Protein AF-A0A948UKQ9-F1 (afdb_monomer)

Sequence (69 aa):
MEKNLKIIFFIALGVSYLAGYFIHKHHAVFFYHHIPSIEFYFGIIFTVFLIFIKYTIAFFNERKEDFYE

Mean predicted aligned error: 8.56 Å

Foldseek 3Di:
DVVVVVVVVVVVLVVLQVCQQPVQDPDDVDDQSRDRSSVSVVVVVVVVVVVVVVVVVVVVVVVVVVVVD

Structure (mmCIF, N/CA/C/O backbone):
data_AF-A0A948UKQ9-F1
#
_entry.id   AF-A0A948UKQ9-F1
#
loop_
_atom_site.group_PDB
_atom_site.id
_atom_site.type_symbol
_atom_site.label_atom_id
_atom_site.label_alt_id
_atom_site.label_comp_id
_atom_site.label_asym_id
_atom_site.label_entity_id
_atom_site.label_seq_id
_atom_site.pdbx_PDB_ins_code
_atom_site.Cartn_x
_atom_site.Cartn_y
_atom_site.Cartn_z
_atom_site.occupancy
_atom_site.B_iso_or_equiv
_atom_site.auth_seq_id
_atom_site.auth_comp_id
_atom_site.auth_asym_id
_atom_site.auth_atom_id
_atom_site.pdbx_PDB_model_num
ATOM 1 N N . MET A 1 1 ? -19.859 7.199 -2.183 1.00 60.97 1 MET A N 1
ATOM 2 C CA . MET A 1 1 ? -18.504 7.720 -1.889 1.00 60.97 1 MET A CA 1
ATOM 3 C C . MET A 1 1 ? -17.438 6.628 -1.985 1.00 60.97 1 MET A C 1
ATOM 5 O O . MET A 1 1 ? -16.463 6.805 -2.703 1.00 60.97 1 MET A O 1
ATOM 9 N N . GLU A 1 2 ? -17.653 5.465 -1.366 1.00 74.44 2 GLU A N 1
ATOM 10 C CA . GLU A 1 2 ? -16.666 4.372 -1.312 1.00 74.44 2 GLU A CA 1
ATOM 11 C C . GLU A 1 2 ? -16.226 3.802 -2.671 1.00 74.44 2 GLU A C 1
ATOM 13 O O . GLU A 1 2 ? -15.046 3.530 -2.866 1.00 74.44 2 GLU A O 1
ATOM 18 N N . LYS A 1 3 ? -17.144 3.639 -3.636 1.00 83.06 3 LYS A N 1
ATOM 19 C CA . LYS A 1 3 ? -16.812 3.079 -4.961 1.00 83.06 3 LYS A CA 1
ATOM 20 C C . LYS A 1 3 ? -15.811 3.953 -5.726 1.00 83.06 3 LYS A C 1
ATOM 22 O O . LYS A 1 3 ? -14.857 3.432 -6.291 1.00 83.06 3 LYS A O 1
ATOM 27 N N . ASN A 1 4 ? -15.998 5.273 -5.693 1.00 89.75 4 ASN A N 1
ATOM 28 C CA . ASN A 1 4 ? -15.105 6.218 -6.367 1.00 89.75 4 ASN A CA 1
ATOM 29 C C . ASN A 1 4 ? -13.733 6.248 -5.686 1.00 89.75 4 ASN A C 1
ATOM 31 O O . ASN A 1 4 ? -12.716 6.253 -6.370 1.00 89.75 4 ASN A O 1
ATOM 35 N N . LEU A 1 5 ? -13.703 6.183 -4.350 1.00 89.19 5 LEU A N 1
ATOM 36 C CA . LEU A 1 5 ? -12.459 6.127 -3.584 1.00 89.19 5 LEU A CA 1
ATOM 37 C C . LEU A 1 5 ? -11.647 4.863 -3.902 1.00 89.19 5 LEU A C 1
ATOM 39 O O . LEU A 1 5 ? -10.441 4.948 -4.111 1.00 89.19 5 LEU A O 1
ATOM 43 N N . LYS A 1 6 ? -12.313 3.704 -4.008 1.00 86.94 6 LYS A N 1
ATOM 44 C CA . LYS A 1 6 ? -11.674 2.441 -4.414 1.00 86.94 6 LYS A CA 1
ATOM 45 C C . LYS A 1 6 ? -11.073 2.543 -5.813 1.00 86.94 6 LYS A C 1
ATOM 47 O O . LYS A 1 6 ? -9.934 2.141 -6.011 1.00 86.94 6 LYS A O 1
ATOM 52 N N . ILE A 1 7 ? -11.813 3.105 -6.770 1.00 93.38 7 ILE A N 1
ATOM 53 C CA . ILE A 1 7 ? -11.324 3.285 -8.146 1.00 93.38 7 ILE A CA 1
ATOM 54 C C . ILE A 1 7 ? -10.089 4.190 -8.163 1.00 93.38 7 ILE A C 1
ATOM 56 O O . ILE A 1 7 ? -9.073 3.815 -8.738 1.00 93.38 7 ILE A O 1
ATOM 60 N N . ILE A 1 8 ? -10.148 5.342 -7.489 1.00 93.31 8 ILE A N 1
ATOM 61 C CA . ILE A 1 8 ? -9.017 6.276 -7.398 1.00 93.31 8 ILE A CA 1
ATOM 62 C C . ILE A 1 8 ? -7.805 5.597 -6.75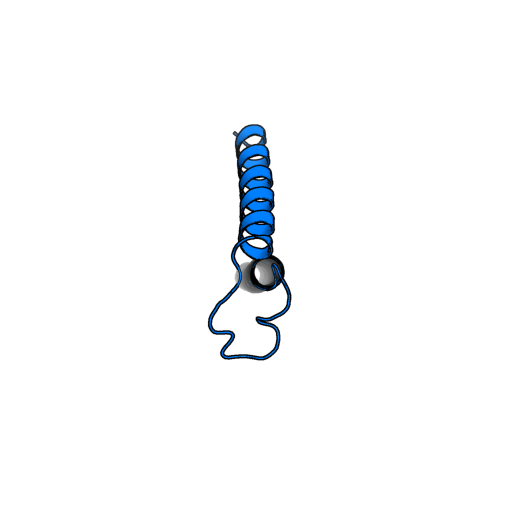4 1.00 93.31 8 ILE A C 1
ATOM 64 O O . ILE A 1 8 ? -6.692 5.744 -7.249 1.00 93.31 8 ILE A O 1
ATOM 68 N N . PHE A 1 9 ? -8.017 4.811 -5.698 1.00 88.81 9 PHE A N 1
ATOM 69 C CA . PHE A 1 9 ? -6.952 4.065 -5.036 1.00 88.81 9 PHE A CA 1
ATOM 70 C C . PHE A 1 9 ? -6.282 3.052 -5.973 1.00 88.81 9 PHE A C 1
ATOM 72 O O . PHE A 1 9 ? -5.057 3.024 -6.067 1.00 88.81 9 PHE A O 1
ATOM 79 N N . PHE A 1 10 ? -7.061 2.264 -6.720 1.00 92.06 10 PHE A N 1
ATOM 80 C CA . PHE A 1 10 ? -6.498 1.312 -7.682 1.00 92.06 10 PHE A CA 1
ATOM 81 C C . PHE A 1 10 ? -5.770 2.001 -8.838 1.00 92.06 10 PHE A C 1
ATOM 83 O O . PHE A 1 10 ? -4.716 1.526 -9.258 1.00 92.06 10 PHE A O 1
ATOM 90 N N . ILE A 1 11 ? -6.280 3.139 -9.315 1.00 94.56 11 ILE A N 1
ATOM 91 C CA . ILE A 1 11 ? -5.587 3.955 -10.319 1.00 94.56 11 ILE A CA 1
ATOM 92 C C . ILE A 1 11 ? -4.256 4.462 -9.754 1.00 94.56 11 ILE A C 1
ATOM 94 O O . ILE A 1 11 ? -3.225 4.307 -10.402 1.00 94.56 11 ILE A O 1
ATOM 98 N N . ALA A 1 12 ? -4.251 5.011 -8.537 1.00 90.12 12 ALA A N 1
ATOM 99 C CA . ALA A 1 12 ? -3.040 5.506 -7.890 1.00 90.12 12 ALA A CA 1
ATOM 100 C C . ALA A 1 12 ? -2.001 4.393 -7.672 1.00 90.12 12 ALA A C 1
ATOM 102 O O . ALA A 1 12 ? -0.814 4.614 -7.918 1.00 90.12 12 ALA A O 1
ATOM 103 N N . LEU A 1 13 ? -2.435 3.188 -7.278 1.00 90.75 13 LEU A N 1
ATOM 104 C CA . LEU A 1 13 ? -1.561 2.014 -7.185 1.00 90.75 13 LEU A CA 1
ATOM 105 C C . LEU A 1 13 ? -0.950 1.657 -8.543 1.00 90.75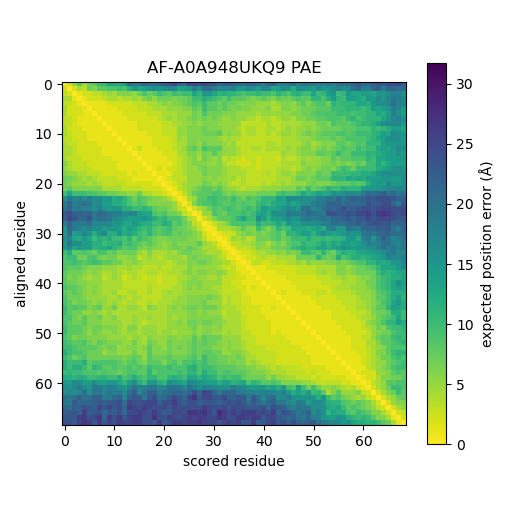 13 LEU A C 1
ATOM 107 O O . LEU A 1 13 ? 0.266 1.494 -8.636 1.00 90.75 13 LEU A O 1
ATOM 111 N N . GLY A 1 14 ? -1.771 1.576 -9.594 1.00 92.06 14 GLY A N 1
ATOM 112 C CA . GLY A 1 14 ? -1.302 1.271 -10.946 1.00 92.06 14 GLY A CA 1
ATOM 113 C C . GLY A 1 14 ? -0.288 2.298 -11.451 1.00 92.06 14 GLY A C 1
ATOM 114 O O . GLY A 1 14 ? 0.787 1.926 -11.915 1.00 92.06 14 GLY A O 1
ATOM 115 N N . VAL A 1 15 ? -0.583 3.590 -11.290 1.00 92.12 15 VAL A N 1
ATOM 116 C CA . VAL A 1 15 ? 0.319 4.686 -11.679 1.00 92.12 15 VAL A CA 1
ATOM 117 C C . VAL A 1 15 ? 1.633 4.622 -10.901 1.00 92.12 15 VAL A C 1
ATOM 119 O O . VAL A 1 15 ? 2.692 4.776 -11.500 1.00 92.12 15 VAL A O 1
ATOM 122 N N . SER A 1 16 ? 1.587 4.348 -9.595 1.00 88.38 16 SER A N 1
ATOM 123 C CA . SER A 1 16 ? 2.784 4.275 -8.744 1.00 88.38 16 SER A CA 1
ATOM 124 C C . SER A 1 16 ? 3.687 3.097 -9.114 1.00 88.38 16 SER A C 1
ATOM 126 O O . SER A 1 16 ? 4.907 3.248 -9.166 1.00 88.38 16 SER A O 1
ATOM 128 N N . TYR A 1 17 ? 3.094 1.940 -9.417 1.00 89.12 17 TYR A N 1
ATOM 129 C CA . TYR A 1 17 ? 3.828 0.776 -9.909 1.00 89.12 17 TYR A CA 1
ATOM 130 C C . TYR A 1 17 ? 4.479 1.060 -11.269 1.00 89.12 17 TYR A C 1
ATOM 132 O O . TYR A 1 17 ? 5.681 0.877 -11.438 1.00 89.12 17 TYR A O 1
ATOM 140 N N . LEU A 1 18 ? 3.714 1.588 -12.230 1.00 91.12 18 LEU A N 1
ATOM 141 C CA . LEU A 1 18 ? 4.246 1.914 -13.556 1.00 91.12 18 LEU A CA 1
ATOM 142 C C . LEU A 1 18 ? 5.342 2.986 -13.474 1.00 91.12 18 LEU A C 1
ATOM 144 O O . LEU A 1 18 ? 6.383 2.842 -14.111 1.00 91.12 18 LEU A O 1
ATOM 148 N N . ALA A 1 19 ? 5.163 4.020 -12.651 1.00 86.94 19 ALA A N 1
ATOM 149 C CA . ALA A 1 19 ? 6.177 5.046 -12.430 1.00 86.94 19 ALA A CA 1
ATOM 150 C C . ALA A 1 19 ? 7.485 4.439 -11.900 1.00 86.94 19 ALA A C 1
ATOM 152 O O . ALA A 1 19 ? 8.546 4.717 -12.450 1.00 86.94 19 ALA A O 1
ATOM 153 N N . GLY A 1 20 ? 7.416 3.554 -10.903 1.00 83.56 20 GLY A N 1
ATOM 154 C CA . GLY A 1 20 ? 8.597 2.876 -10.362 1.00 83.56 20 GLY A CA 1
ATOM 155 C C . GLY A 1 20 ? 9.264 1.888 -11.329 1.00 83.56 20 GLY A C 1
ATOM 156 O O . GLY A 1 20 ? 10.437 1.564 -11.150 1.00 83.56 20 GLY A O 1
ATOM 157 N N . TYR A 1 21 ? 8.544 1.403 -12.343 1.00 85.06 21 TYR A N 1
ATOM 158 C CA . TYR A 1 21 ? 9.088 0.524 -13.381 1.00 85.06 21 TYR A CA 1
ATOM 159 C C . TYR A 1 21 ? 9.756 1.302 -14.525 1.00 85.06 21 TYR A C 1
ATOM 161 O O . TYR A 1 21 ? 10.854 0.954 -14.958 1.00 85.06 21 TYR A O 1
ATOM 169 N N . PHE A 1 22 ? 9.110 2.365 -15.015 1.00 85.75 22 PHE A N 1
ATOM 170 C CA . PHE A 1 22 ? 9.597 3.132 -16.167 1.00 85.75 22 PHE A CA 1
ATOM 171 C C . PHE A 1 22 ? 10.628 4.201 -15.789 1.00 85.75 22 PHE A C 1
ATOM 173 O O . PHE A 1 22 ? 11.529 4.487 -16.581 1.00 85.75 22 PHE A O 1
ATOM 180 N N . ILE A 1 23 ? 10.542 4.780 -14.590 1.00 81.00 23 ILE A N 1
ATOM 181 C CA . ILE A 1 23 ? 11.465 5.826 -14.144 1.00 81.00 23 ILE A CA 1
ATOM 182 C C . ILE A 1 23 ? 12.712 5.158 -13.565 1.00 81.00 23 ILE A C 1
ATOM 184 O O . ILE A 1 23 ? 12.779 4.809 -12.387 1.00 81.00 23 ILE A O 1
ATOM 188 N N . HIS A 1 24 ? 13.720 4.971 -14.416 1.00 67.69 24 HIS A N 1
ATOM 189 C CA . HIS A 1 24 ? 15.011 4.446 -13.985 1.00 67.69 24 HIS A CA 1
ATOM 190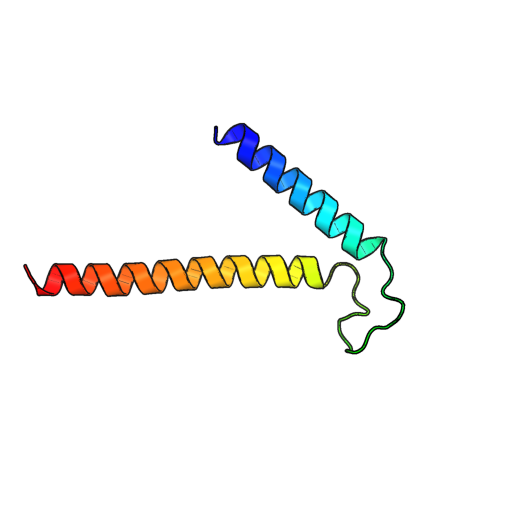 C C . HIS A 1 24 ? 15.725 5.449 -13.083 1.00 67.69 24 HIS A C 1
ATOM 192 O O . HIS A 1 24 ? 15.966 6.602 -13.448 1.00 67.69 24 HIS A O 1
ATOM 198 N N . LYS A 1 25 ? 16.115 4.988 -11.896 1.00 70.00 25 LYS A N 1
ATOM 199 C CA . LYS A 1 25 ? 16.899 5.794 -10.967 1.00 70.00 25 LYS A CA 1
ATOM 200 C C . LYS A 1 25 ? 18.335 5.891 -11.457 1.00 70.00 25 LYS A C 1
ATOM 202 O O . LYS A 1 25 ? 19.100 4.940 -11.349 1.00 70.00 25 LYS A O 1
ATOM 207 N N . HIS A 1 26 ? 18.708 7.065 -11.954 1.00 64.44 26 HIS A N 1
ATOM 208 C CA 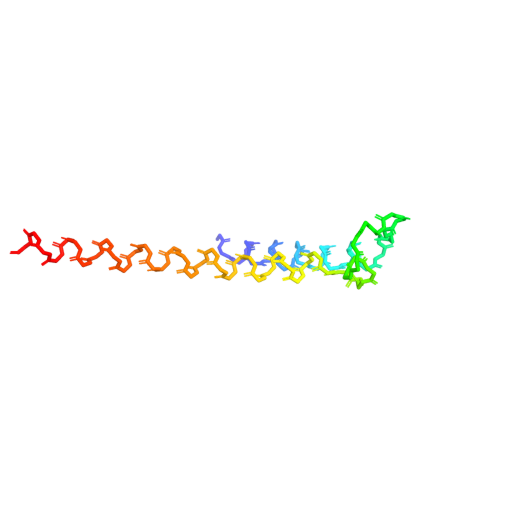. HIS A 1 26 ? 20.054 7.316 -12.472 1.00 64.44 26 HIS A CA 1
ATOM 209 C C . HIS A 1 26 ? 21.138 7.255 -11.372 1.00 64.44 26 HIS A C 1
ATOM 211 O O . HIS A 1 26 ? 22.302 6.991 -11.664 1.00 64.44 26 HIS A O 1
ATOM 217 N N . HIS A 1 27 ? 20.762 7.459 -10.099 1.00 65.19 27 HIS A N 1
ATOM 218 C CA . HIS A 1 27 ? 21.650 7.418 -8.928 1.00 65.19 27 HIS A CA 1
ATOM 219 C C . HIS A 1 27 ? 21.039 6.576 -7.798 1.00 65.19 27 HIS A C 1
ATOM 221 O O . HIS A 1 27 ? 20.441 7.089 -6.852 1.00 65.19 27 HIS A O 1
ATOM 227 N N . ALA A 1 28 ? 21.174 5.255 -7.900 1.00 67.44 28 ALA A N 1
ATOM 228 C CA . ALA A 1 28 ? 20.850 4.344 -6.809 1.00 67.44 28 ALA A CA 1
ATOM 229 C C . ALA A 1 28 ? 21.926 4.450 -5.708 1.00 67.44 28 ALA A C 1
ATOM 231 O O . ALA A 1 28 ? 22.982 3.835 -5.810 1.00 67.44 28 ALA A O 1
ATOM 232 N N . VAL A 1 29 ? 21.673 5.259 -4.670 1.00 70.81 29 VAL A N 1
ATOM 233 C CA . VAL A 1 29 ? 22.577 5.414 -3.504 1.00 70.81 29 VAL A CA 1
ATOM 234 C C . VAL A 1 29 ? 22.694 4.115 -2.706 1.00 70.81 29 VAL A C 1
ATOM 236 O O . VAL A 1 29 ? 23.737 3.807 -2.137 1.00 70.81 29 VAL A O 1
ATOM 239 N N . PHE A 1 30 ? 21.618 3.339 -2.675 1.00 73.56 30 PHE A N 1
ATOM 240 C CA . PHE A 1 30 ? 21.573 2.066 -1.982 1.00 73.56 30 PHE A CA 1
ATOM 241 C C . PHE A 1 30 ? 21.580 0.916 -2.987 1.00 73.56 30 PHE A C 1
ATOM 243 O O . PHE A 1 30 ? 21.153 1.076 -4.137 1.00 73.56 30 PHE A O 1
ATOM 250 N N . PHE A 1 31 ? 21.943 -0.288 -2.514 1.00 72.69 31 PHE A N 1
ATOM 251 C CA . PHE A 1 31 ? 21.457 -1.511 -3.161 1.00 72.69 31 PHE A CA 1
ATOM 252 C C . PHE A 1 31 ? 19.905 -1.505 -3.110 1.00 72.69 31 PHE A C 1
ATOM 254 O O . PHE A 1 31 ? 19.363 -0.508 -2.709 1.00 72.69 31 PHE A O 1
ATOM 261 N N . TYR A 1 32 ? 19.085 -2.475 -3.472 1.00 71.25 32 TYR A N 1
ATOM 262 C CA . TYR A 1 32 ? 17.599 -2.362 -3.423 1.00 71.25 32 TYR A CA 1
ATOM 263 C C . TYR A 1 32 ? 16.949 -1.287 -4.334 1.00 71.25 32 TYR A C 1
ATOM 265 O O . TYR A 1 32 ? 15.905 -1.567 -4.905 1.00 71.25 32 TYR A O 1
ATOM 273 N N . HIS A 1 33 ? 17.554 -0.120 -4.583 1.00 74.50 33 HIS A N 1
ATOM 274 C CA . HIS A 1 33 ? 17.114 0.907 -5.538 1.00 74.50 33 HIS A CA 1
ATOM 275 C C . HIS A 1 33 ? 17.233 0.467 -7.005 1.00 74.50 33 HIS A C 1
ATOM 277 O O . HIS A 1 33 ? 16.681 1.121 -7.883 1.00 74.50 33 HIS A O 1
ATOM 283 N N . HIS A 1 34 ? 1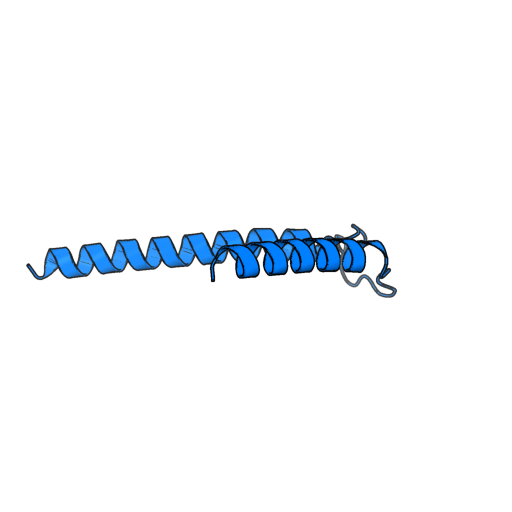7.952 -0.625 -7.264 1.00 73.81 34 HIS A N 1
ATOM 284 C CA . HIS A 1 34 ? 18.007 -1.293 -8.566 1.00 73.81 34 HIS A CA 1
ATOM 285 C C . HIS A 1 34 ? 16.795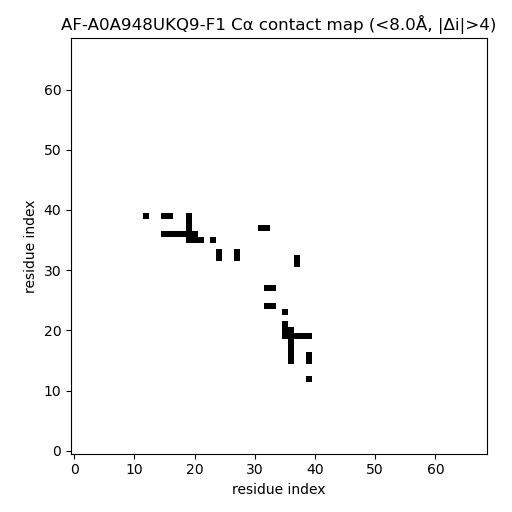 -2.186 -8.843 1.00 73.81 34 HIS A C 1
ATOM 287 O O . HIS A 1 34 ? 16.597 -2.595 -9.984 1.00 73.81 34 HIS A O 1
ATOM 293 N N . ILE A 1 35 ? 15.991 -2.504 -7.826 1.00 80.19 35 ILE A N 1
ATOM 294 C CA . ILE A 1 35 ? 14.750 -3.241 -8.036 1.00 80.19 35 ILE A CA 1
ATOM 295 C C . ILE A 1 35 ? 13.707 -2.233 -8.539 1.00 80.19 35 ILE A C 1
ATOM 297 O O . ILE A 1 35 ? 13.419 -1.261 -7.833 1.00 80.19 35 ILE A O 1
ATOM 301 N N . PRO A 1 36 ? 13.134 -2.430 -9.739 1.00 81.50 36 PRO A N 1
ATOM 302 C CA . PRO A 1 36 ? 12.086 -1.551 -10.232 1.00 81.50 36 PRO A CA 1
ATOM 303 C C . PRO A 1 36 ? 10.877 -1.614 -9.297 1.00 81.50 36 PRO A C 1
ATOM 305 O O . PRO A 1 36 ? 10.511 -2.679 -8.798 1.00 81.50 36 PRO A O 1
ATOM 308 N N . SER A 1 37 ? 10.228 -0.472 -9.084 1.00 84.25 37 SER A N 1
ATOM 309 C CA . SER A 1 37 ? 9.052 -0.347 -8.209 1.00 84.25 37 SER A CA 1
ATOM 310 C C . SER A 1 37 ? 9.297 -0.690 -6.734 1.00 84.25 37 SER A C 1
ATOM 312 O O . SE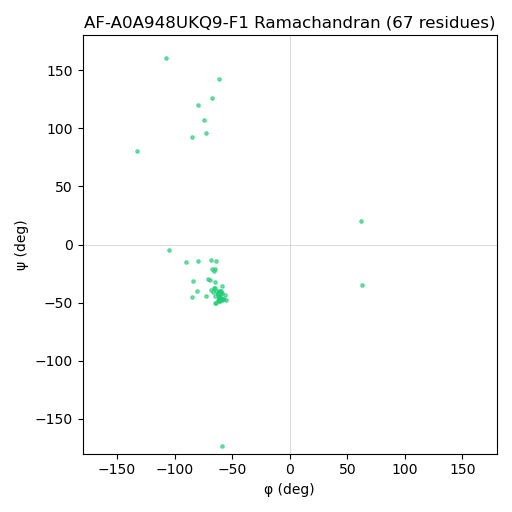R A 1 37 ? 8.343 -0.961 -6.005 1.00 84.25 37 SER A O 1
ATOM 314 N N . ILE A 1 38 ? 10.541 -0.669 -6.248 1.00 85.69 38 ILE A N 1
ATOM 315 C CA . ILE A 1 38 ? 10.839 -1.014 -4.851 1.00 85.69 38 ILE A CA 1
ATOM 316 C C . ILE A 1 38 ? 10.102 -0.107 -3.852 1.00 85.69 38 ILE A C 1
ATOM 318 O O . ILE A 1 38 ? 9.615 -0.573 -2.823 1.00 85.69 38 ILE A O 1
ATOM 322 N N . GLU A 1 39 ? 9.933 1.174 -4.172 1.00 84.75 39 GLU A N 1
ATOM 323 C CA . GLU A 1 39 ? 9.240 2.135 -3.309 1.00 84.75 39 GLU A CA 1
ATOM 324 C C . GLU A 1 39 ? 7.741 1.897 -3.245 1.00 84.75 39 GLU A C 1
ATOM 326 O O . GLU A 1 39 ? 7.128 2.171 -2.218 1.00 84.75 39 GLU A O 1
ATOM 331 N N . PHE A 1 40 ? 7.155 1.355 -4.313 1.00 88.25 40 PHE A N 1
ATOM 332 C CA . PHE A 1 40 ? 5.762 0.930 -4.302 1.00 88.25 40 PHE A CA 1
ATOM 333 C C . PHE A 1 40 ? 5.554 -0.166 -3.250 1.00 88.25 40 PHE A C 1
ATOM 335 O O . PHE A 1 40 ? 4.651 -0.063 -2.418 1.00 88.25 40 PHE A O 1
ATOM 342 N N . TYR A 1 41 ? 6.436 -1.170 -3.214 1.00 88.00 41 TYR A N 1
ATOM 343 C CA . TYR A 1 41 ? 6.373 -2.234 -2.209 1.00 88.00 41 TYR A CA 1
ATOM 344 C C . TYR A 1 41 ? 6.621 -1.707 -0.793 1.00 88.00 41 TYR A C 1
ATOM 346 O O . TYR A 1 41 ? 5.860 -2.036 0.117 1.00 88.00 41 TYR A O 1
ATOM 354 N N . PHE A 1 42 ? 7.624 -0.843 -0.598 1.00 89.06 42 PHE A N 1
ATOM 355 C CA . PHE A 1 42 ? 7.855 -0.203 0.702 1.00 89.06 42 PHE A CA 1
ATOM 356 C C . PHE A 1 42 ? 6.664 0.648 1.149 1.00 89.06 42 PHE A C 1
ATOM 358 O O . PHE A 1 42 ? 6.290 0.591 2.319 1.00 89.06 42 PHE A O 1
ATOM 365 N N . GLY A 1 43 ? 6.025 1.381 0.236 1.00 88.44 43 GLY A N 1
ATOM 366 C CA . GLY A 1 43 ? 4.820 2.156 0.521 1.00 88.44 43 GLY A CA 1
ATOM 367 C C . GLY A 1 43 ? 3.655 1.275 0.976 1.00 88.44 43 GLY A C 1
ATOM 368 O O . GLY A 1 43 ? 2.969 1.617 1.942 1.00 88.44 43 GLY A O 1
ATOM 369 N N . ILE A 1 44 ? 3.466 0.105 0.354 1.00 90.69 44 ILE A N 1
ATOM 370 C CA . ILE A 1 44 ? 2.455 -0.875 0.785 1.00 90.69 44 ILE A CA 1
ATOM 371 C C . ILE A 1 44 ? 2.782 -1.414 2.178 1.00 90.69 44 ILE A C 1
ATOM 373 O O . ILE A 1 44 ? 1.919 -1.390 3.057 1.00 90.69 44 ILE A O 1
ATOM 377 N N . ILE A 1 45 ? 4.020 -1.865 2.398 1.00 93.75 45 ILE A N 1
ATOM 378 C CA . ILE A 1 45 ? 4.463 -2.411 3.690 1.00 93.75 45 ILE A CA 1
ATOM 379 C C . ILE A 1 45 ? 4.260 -1.374 4.797 1.00 93.75 45 ILE A C 1
ATOM 381 O O . ILE A 1 45 ? 3.686 -1.681 5.842 1.00 93.75 45 ILE A O 1
ATOM 385 N N . PHE A 1 46 ? 4.673 -0.131 4.553 1.00 92.38 46 PHE A N 1
ATOM 386 C CA . PHE A 1 46 ? 4.528 0.955 5.513 1.00 92.38 46 PHE A CA 1
ATOM 387 C C . PHE A 1 46 ? 3.059 1.293 5.786 1.00 92.38 46 PHE A C 1
ATOM 389 O O . PHE A 1 46 ? 2.681 1.527 6.930 1.00 92.38 46 PHE A O 1
ATOM 396 N N . THR A 1 47 ? 2.200 1.245 4.766 1.00 92.00 47 THR A N 1
ATOM 397 C CA . THR A 1 47 ? 0.753 1.440 4.944 1.00 92.00 47 THR A CA 1
ATOM 398 C C . THR A 1 47 ? 0.153 0.372 5.859 1.00 92.00 47 THR A C 1
ATOM 400 O O . THR A 1 47 ? -0.575 0.702 6.795 1.00 92.00 47 THR A O 1
ATOM 403 N N . VAL A 1 48 ? 0.486 -0.904 5.640 1.00 93.69 48 VAL A N 1
ATOM 404 C CA . VAL A 1 48 ? 0.042 -2.009 6.508 1.00 93.69 48 VAL A CA 1
ATOM 405 C C . VAL A 1 48 ? 0.567 -1.826 7.933 1.00 93.69 48 VAL A C 1
ATOM 407 O O . VAL A 1 48 ? -0.184 -1.997 8.893 1.00 93.69 48 VAL A O 1
ATOM 410 N N . PHE A 1 49 ? 1.826 -1.414 8.079 1.00 94.94 49 PHE A N 1
ATOM 411 C CA . PHE A 1 49 ? 2.429 -1.118 9.376 1.00 94.94 49 PHE A CA 1
ATOM 412 C C . PHE A 1 49 ? 1.695 0.009 10.121 1.00 94.94 49 PHE A C 1
ATOM 414 O O . PHE A 1 49 ? 1.394 -0.133 11.305 1.00 94.94 49 PHE A O 1
ATOM 421 N N . LEU A 1 50 ? 1.320 1.092 9.435 1.00 93.75 50 LEU A N 1
ATOM 422 C CA . LEU A 1 50 ? 0.527 2.174 10.028 1.00 93.75 50 LEU A CA 1
ATOM 423 C C . LEU A 1 50 ? -0.869 1.711 10.458 1.00 93.75 50 LEU A C 1
ATOM 425 O O . LEU A 1 50 ? -1.338 2.097 11.530 1.00 93.75 50 LEU A O 1
ATOM 429 N N . ILE A 1 51 ? -1.526 0.866 9.657 1.00 93.94 51 ILE A N 1
ATOM 430 C CA . ILE A 1 51 ? -2.810 0.258 10.033 1.00 93.94 51 ILE A CA 1
ATOM 431 C C . ILE A 1 51 ? -2.634 -0.569 11.311 1.00 93.94 51 ILE A C 1
ATOM 433 O O . ILE A 1 51 ? -3.421 -0.424 12.246 1.00 93.94 51 ILE A O 1
ATOM 437 N N . PHE A 1 52 ? -1.580 -1.380 11.390 1.00 95.06 52 PHE A N 1
ATOM 438 C CA . PHE A 1 52 ? -1.278 -2.181 12.574 1.00 95.06 52 PHE A CA 1
ATOM 439 C C . PHE A 1 52 ? -1.017 -1.319 13.820 1.00 95.06 52 PHE A C 1
ATOM 441 O O . PHE A 1 52 ? -1.571 -1.599 14.886 1.00 95.06 52 PHE A O 1
ATOM 448 N N . ILE A 1 53 ? -0.244 -0.234 13.692 1.00 94.56 53 ILE A N 1
ATOM 449 C CA . ILE A 1 53 ? -0.033 0.732 14.781 1.00 94.56 53 ILE A CA 1
ATOM 450 C C . ILE A 1 53 ? -1.366 1.321 15.237 1.00 94.56 53 ILE A C 1
ATOM 452 O O . ILE A 1 53 ? -1.641 1.338 16.435 1.00 94.56 53 ILE A O 1
ATOM 456 N N . LYS A 1 54 ? -2.211 1.773 14.303 1.00 93.69 54 LYS A N 1
ATOM 457 C CA . LYS A 1 54 ? -3.531 2.328 14.630 1.00 93.69 54 LYS A CA 1
ATOM 458 C C . LYS A 1 54 ? -4.358 1.331 15.444 1.00 93.69 54 LYS A C 1
ATOM 460 O O . LYS A 1 54 ? -4.914 1.714 16.468 1.00 93.69 54 LYS A O 1
ATOM 465 N N . TYR A 1 55 ? -4.426 0.073 15.007 1.00 91.69 55 TYR A N 1
ATOM 466 C CA . TYR A 1 55 ? -5.140 -0.982 15.732 1.00 91.69 55 TYR A CA 1
ATOM 467 C C . TYR A 1 55 ? -4.559 -1.225 17.122 1.00 91.69 55 TYR A C 1
ATOM 469 O O . TYR A 1 55 ? -5.306 -1.349 18.085 1.00 91.69 55 TYR A O 1
ATOM 477 N N . THR A 1 56 ? -3.233 -1.239 17.235 1.00 92.06 56 THR A N 1
ATOM 478 C CA . THR A 1 56 ? -2.549 -1.413 18.518 1.00 92.06 56 THR A CA 1
ATOM 479 C C . THR A 1 56 ? -2.897 -0.276 19.481 1.00 92.06 56 THR A C 1
ATOM 481 O O . THR A 1 56 ? -3.275 -0.529 20.620 1.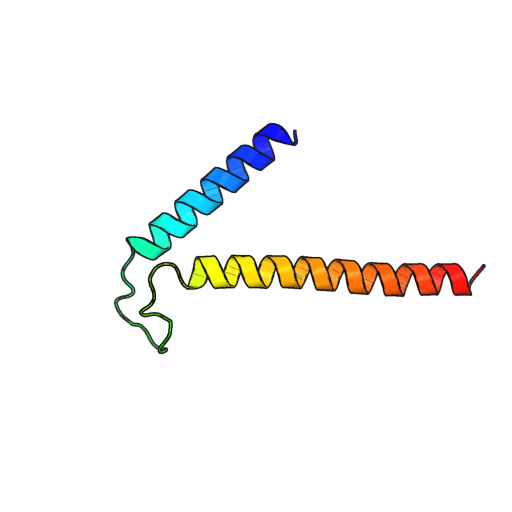00 92.06 56 THR A O 1
ATOM 484 N N . ILE A 1 57 ? -2.835 0.977 19.021 1.00 91.88 57 ILE A N 1
ATOM 485 C CA . ILE A 1 57 ? -3.200 2.154 19.823 1.00 91.88 57 ILE A CA 1
ATOM 486 C C . ILE A 1 57 ? -4.674 2.099 20.238 1.00 91.88 57 ILE A C 1
ATOM 488 O O . ILE A 1 57 ? -4.975 2.342 21.403 1.00 91.88 57 ILE A O 1
ATOM 492 N N . ALA A 1 58 ? -5.576 1.761 19.311 1.00 89.69 58 ALA A N 1
ATOM 493 C CA . ALA A 1 58 ? -7.002 1.623 19.605 1.00 89.69 58 ALA A CA 1
ATOM 494 C C . ALA A 1 58 ? -7.249 0.572 20.698 1.00 89.69 58 ALA A C 1
ATOM 496 O O . ALA A 1 58 ? -7.897 0.878 21.692 1.00 89.69 58 ALA A O 1
ATOM 497 N N . PHE A 1 59 ? -6.625 -0.602 20.583 1.00 86.94 59 PHE A N 1
ATOM 498 C CA . PHE A 1 59 ? -6.714 -1.665 21.585 1.00 86.94 59 PHE A CA 1
ATOM 499 C C . PHE A 1 59 ? -6.224 -1.222 22.974 1.00 86.94 59 PHE A C 1
ATOM 501 O O . PHE A 1 59 ? -6.837 -1.538 23.990 1.00 86.94 59 PHE A O 1
ATOM 508 N N . PHE A 1 60 ? -5.123 -0.468 23.049 1.00 85.69 60 PHE A N 1
ATOM 509 C CA . PHE A 1 60 ? -4.643 0.065 24.329 1.00 85.69 60 PHE A CA 1
ATOM 510 C C . PHE A 1 60 ? -5.552 1.153 24.913 1.00 85.69 60 PHE A C 1
ATOM 512 O O . PHE A 1 60 ? -5.610 1.279 26.136 1.00 85.69 60 PHE A O 1
ATOM 519 N N . ASN A 1 61 ? -6.232 1.938 24.075 1.00 82.94 61 ASN A N 1
ATOM 520 C CA . ASN A 1 61 ? -7.195 2.941 24.531 1.00 82.94 61 ASN A CA 1
ATOM 521 C C . ASN A 1 61 ? -8.489 2.302 25.045 1.00 82.94 61 ASN A C 1
ATOM 523 O O . ASN A 1 61 ? -8.922 2.675 26.129 1.00 82.94 61 ASN A O 1
ATOM 527 N N . GLU A 1 62 ? -9.044 1.309 24.344 1.00 75.44 62 GLU A N 1
ATOM 528 C CA . GLU A 1 62 ? -10.230 0.562 24.804 1.00 75.44 62 GLU A CA 1
ATOM 529 C C . GLU A 1 62 ? -9.978 -0.060 26.187 1.00 75.44 62 GLU A C 1
ATOM 531 O O . GLU A 1 62 ? -10.767 0.111 27.109 1.00 75.44 62 GLU A O 1
ATOM 536 N N . ARG A 1 63 ? -8.793 -0.653 26.403 1.00 62.88 63 ARG A N 1
ATOM 537 C CA . ARG A 1 63 ? -8.415 -1.192 27.724 1.00 62.88 63 ARG A CA 1
ATOM 538 C C . ARG A 1 63 ? -8.266 -0.145 28.826 1.00 62.88 63 ARG A C 1
ATOM 540 O O . ARG A 1 63 ? -8.257 -0.519 29.995 1.00 62.88 63 ARG A O 1
ATOM 547 N N .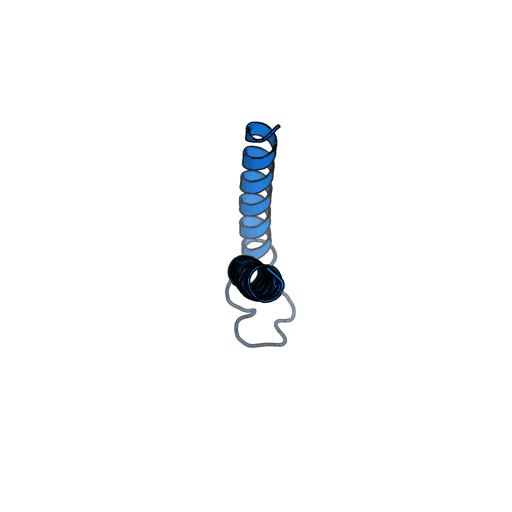 LYS A 1 64 ? -8.049 1.128 28.483 1.00 59.91 64 LYS A N 1
ATOM 548 C CA . LYS A 1 64 ? -8.042 2.212 29.472 1.00 59.91 64 LYS A CA 1
ATOM 549 C C . LYS A 1 64 ? -9.460 2.644 29.808 1.00 59.91 64 LYS A C 1
ATOM 551 O O . LYS A 1 64 ? -9.705 2.890 30.979 1.00 59.91 64 LYS A O 1
ATOM 556 N N . GLU A 1 65 ? -10.357 2.724 28.828 1.00 58.53 65 GLU A N 1
ATOM 557 C CA . GLU A 1 65 ? -11.771 3.034 29.078 1.00 58.53 65 GLU A CA 1
ATOM 558 C C . GLU A 1 65 ? -12.422 1.967 29.971 1.00 58.53 65 GLU A C 1
ATOM 560 O O . GLU A 1 65 ? -12.980 2.331 31.001 1.00 58.53 65 GLU A O 1
ATOM 565 N N . ASP A 1 66 ? -12.191 0.676 29.702 1.00 57.41 66 ASP A N 1
ATOM 566 C CA . ASP A 1 66 ? -12.679 -0.438 30.540 1.00 57.41 66 ASP A CA 1
ATOM 567 C C . ASP A 1 66 ? -12.085 -0.469 31.968 1.00 57.41 66 ASP A C 1
ATOM 569 O O . ASP A 1 66 ? -12.550 -1.222 32.818 1.00 57.41 66 ASP A O 1
ATOM 573 N N . PHE A 1 67 ? -11.012 0.284 32.246 1.00 51.00 67 PHE A N 1
ATOM 574 C CA . PHE A 1 67 ? -10.392 0.347 33.579 1.00 51.00 67 PHE A CA 1
ATOM 575 C C . PHE A 1 67 ? -10.994 1.454 34.461 1.00 51.00 67 PHE A C 1
ATOM 577 O O . PHE A 1 67 ? -10.733 1.487 35.665 1.00 51.00 67 PHE A O 1
ATOM 584 N N . TYR A 1 68 ? -11.736 2.391 33.861 1.00 52.09 68 TYR A N 1
ATOM 585 C CA . TYR A 1 68 ? -12.390 3.502 34.559 1.00 52.09 68 TYR A CA 1
ATOM 586 C C . TYR A 1 68 ? -13.914 3.323 34.705 1.00 52.09 68 TYR A C 1
ATOM 588 O O . TYR A 1 68 ? -14.532 4.155 35.376 1.00 52.09 68 TYR A O 1
ATOM 596 N N . GLU A 1 69 ? -14.497 2.264 34.130 1.00 49.00 69 GLU A N 1
ATOM 597 C CA . GLU A 1 69 ? -15.815 1.718 34.512 1.00 49.00 69 GLU A CA 1
ATOM 598 C C . GLU A 1 69 ? -15.687 0.690 35.650 1.00 49.00 69 GLU A C 1
ATOM 600 O O . GLU A 1 69 ? -16.576 0.689 36.535 1.00 49.00 69 GLU A O 1
#

pLDDT: mean 82.02, std 12.34, range [49.0, 95.06]

Secondary structure (DSSP, 8-state):
-HHHHHHHHHHHHHHHHHHHHHS--S---SSSTTSTTHHHHHHHHHHHHHHHHHHHHHHHHHHHHTTT-

Solvent-accessible surface area (backbone atoms only — not comparable to full-atom values): 3982 Å² total; per-residue (Å²): 115,66,70,61,53,52,51,51,50,52,50,51,51,52,52,45,41,50,47,30,57,71,57,74,67,91,75,54,90,51,78,71,57,80,44,67,24,45,65,46,55,51,52,51,54,51,49,53,50,51,52,50,50,52,51,52,52,50,55,58,48,52,59,50,56,68,69,77,110

Radius of gyration: 18.33 Å; Cα contacts (8 Å, |Δi|>4): 22; chains: 1; bounding box: 41×11×51 Å